Protein AF-A0A8T8WUD6-F1 (afdb_monomer_lite)

Sequence (120 aa):
LDPEVDMFGELREHLAHMKQQRLSEWEKKEKSRAFVAFRHVANYVVSRSKILVSTNNNMASSFCAQNFGQEAKAIILIRDEDPKELEVNGIIPLTKCGFSDKIKGIVLAGDIAQLKPTVI

pLDDT: mean 91.09, std 9.01, range [37.5, 97.88]

Foldseek 3Di:
DPPDDPLVVLLVVVVVVCVVDPPVPDDPVSNVSNVVSCLVVLLVCQLPDPDDDDQLVCCLDCSNQVRHCPVPQADEAEAEQQQQDDVVSVCSCCPRHPCNVRYPYYHYYHDNPDDGHDDD

Secondary structure (DSSP, 8-state):
------HHHHHHHHHHHTTTS-GGGS-HHHHHHHHHHHHHHHHHHHHH-S-----HHHHTSHHHHHHTTTT-S-EEEEESSGGGS-HHHHTHHHHS-TTGGGEEEEEE---TTSPPP---

Radius of gyration: 18.51 Å; chains: 1; bounding box: 54×27×45 Å

InterPro domains:
  IPR027417 P-loop containing nucleoside triphosphate hydrolase [G3DSA:3.40.50.300] (4-120)
  IPR041677 DNA2/NAM7 helicase, helicase domain [PF13086] (18-120)

Organism: NCBI:txid1448312

Structure (mmCIF, N/CA/C/O backbone):
data_AF-A0A8T8WUD6-F1
#
_entry.id   AF-A0A8T8WUD6-F1
#
loop_
_atom_site.group_PDB
_atom_site.id
_atom_site.type_symbol
_atom_site.label_atom_id
_atom_site.label_alt_id
_atom_site.label_comp_id
_atom_site.label_asym_id
_atom_site.label_entity_id
_atom_site.label_seq_id
_atom_site.pdbx_PDB_ins_code
_atom_site.Cartn_x
_atom_site.Cartn_y
_atom_site.Cartn_z
_atom_site.occupancy
_atom_site.B_iso_or_equiv
_atom_site.auth_seq_id
_atom_site.auth_comp_id
_atom_site.auth_asym_id
_atom_site.auth_atom_id
_atom_site.pdbx_PDB_model_num
ATOM 1 N N . LEU A 1 1 ? -30.047 -9.618 13.360 1.00 37.50 1 LEU A N 1
ATOM 2 C CA . LEU A 1 1 ? -29.040 -9.000 12.477 1.00 37.50 1 LEU A CA 1
ATOM 3 C C . LEU A 1 1 ? -28.604 -7.750 13.202 1.00 37.50 1 LEU A C 1
ATOM 5 O O . LEU A 1 1 ? -29.417 -6.839 13.309 1.00 37.50 1 LEU A O 1
ATOM 9 N N . ASP A 1 2 ? -27.427 -7.771 13.823 1.00 42.03 2 ASP A N 1
ATOM 10 C CA . ASP A 1 2 ? -26.884 -6.545 14.405 1.00 42.03 2 ASP A CA 1
ATOM 11 C C . ASP A 1 2 ? -26.735 -5.508 13.285 1.00 42.03 2 ASP A C 1
ATOM 13 O O . ASP A 1 2 ? -26.325 -5.881 12.179 1.00 42.03 2 ASP A O 1
ATOM 17 N N . PRO A 1 3 ? -27.124 -4.244 13.513 1.00 54.44 3 PRO A N 1
ATOM 18 C CA . PRO A 1 3 ? -26.933 -3.199 12.522 1.00 54.44 3 PRO A CA 1
ATOM 19 C C . PRO A 1 3 ? -25.442 -3.091 12.190 1.00 54.44 3 PRO A C 1
ATOM 21 O O . PRO A 1 3 ? -24.593 -3.090 13.081 1.00 54.44 3 PRO A O 1
ATOM 24 N N . GLU A 1 4 ? -25.133 -3.037 10.896 1.00 76.50 4 GLU A N 1
ATOM 25 C CA . GLU A 1 4 ? -23.781 -2.798 10.400 1.00 76.50 4 GLU A CA 1
ATOM 26 C C . GLU A 1 4 ? -23.268 -1.485 11.012 1.00 76.50 4 GLU A C 1
ATOM 28 O O . GLU A 1 4 ? -23.863 -0.423 10.827 1.00 76.50 4 GLU A O 1
ATOM 33 N N . VAL A 1 5 ? -22.222 -1.573 11.834 1.00 83.31 5 VAL A N 1
ATOM 34 C CA . VAL A 1 5 ? -21.691 -0.423 12.577 1.00 83.31 5 VAL A CA 1
ATOM 35 C C . VAL A 1 5 ? -21.000 0.530 11.597 1.00 83.31 5 VAL A C 1
ATOM 37 O O . VAL A 1 5 ? -20.066 0.129 10.899 1.00 83.31 5 VAL A O 1
ATOM 40 N N . ASP A 1 6 ? -21.421 1.799 11.565 1.00 92.19 6 ASP A N 1
ATOM 41 C CA . ASP A 1 6 ? -20.786 2.842 10.750 1.00 92.19 6 ASP A CA 1
ATOM 42 C C . ASP A 1 6 ? -19.403 3.210 11.312 1.00 92.19 6 ASP A C 1
ATOM 44 O O . ASP A 1 6 ? -19.248 4.109 12.140 1.00 92.19 6 ASP A O 1
ATOM 48 N N . MET A 1 7 ? -18.367 2.531 10.817 1.00 94.12 7 MET A N 1
ATOM 49 C CA . MET A 1 7 ? -16.982 2.767 11.237 1.00 94.12 7 MET A CA 1
ATOM 50 C C . MET A 1 7 ? -16.463 4.162 10.874 1.00 94.12 7 MET A C 1
ATOM 52 O O . MET A 1 7 ? -15.538 4.655 11.523 1.00 94.12 7 MET A O 1
ATOM 56 N N . PHE A 1 8 ? -17.030 4.817 9.854 1.00 94.94 8 PHE A N 1
ATOM 57 C CA . PHE A 1 8 ? -16.689 6.208 9.555 1.00 94.94 8 PHE A CA 1
ATOM 58 C C . PHE A 1 8 ? -17.281 7.146 10.605 1.00 94.94 8 PHE A C 1
ATOM 60 O O . PHE A 1 8 ? -16.601 8.084 11.020 1.00 94.94 8 PHE A O 1
ATOM 67 N N . GLY A 1 9 ? -18.520 6.895 11.034 1.00 95.25 9 GLY A N 1
ATOM 68 C CA . GLY A 1 9 ? -19.160 7.569 12.164 1.00 95.25 9 GLY A CA 1
ATOM 69 C C . GLY A 1 9 ? -18.331 7.442 13.441 1.00 95.25 9 GLY A C 1
ATOM 70 O O . GLY A 1 9 ? -17.863 8.454 13.962 1.00 95.25 9 GLY A O 1
ATOM 71 N N . GLU A 1 10 ? -18.033 6.209 13.850 1.00 94.88 10 GLU A N 1
ATOM 72 C CA . GLU A 1 10 ? -17.214 5.896 15.034 1.00 94.88 10 GLU A CA 1
ATOM 73 C C . GLU A 1 10 ? -15.846 6.601 14.996 1.00 94.88 10 GLU A C 1
ATOM 75 O O . GLU A 1 10 ? -15.412 7.220 15.970 1.00 94.88 10 GLU A O 1
ATOM 80 N N . LEU A 1 11 ? -15.156 6.581 13.847 1.00 95.31 11 LEU A N 1
ATOM 81 C CA . LEU A 1 11 ? -13.869 7.266 13.716 1.00 95.31 11 LEU A CA 1
ATOM 82 C C . LEU A 1 11 ? -14.006 8.787 13.884 1.00 95.31 11 LEU A C 1
ATOM 84 O O . LEU A 1 11 ? -13.150 9.404 14.519 1.00 95.31 11 LEU A O 1
ATOM 88 N N . ARG A 1 12 ? -15.060 9.410 13.336 1.00 96.06 12 ARG A N 1
ATOM 89 C CA . ARG A 1 12 ? -15.296 10.857 13.493 1.00 96.06 12 ARG A CA 1
ATOM 90 C C . ARG A 1 12 ? -15.574 11.228 14.947 1.00 96.06 12 ARG A C 1
ATOM 92 O O . ARG A 1 12 ? -15.052 12.244 15.405 1.00 96.06 12 ARG A O 1
ATOM 99 N N . GLU A 1 13 ? -16.347 10.417 15.663 1.00 95.00 13 GLU A N 1
ATOM 100 C CA . GLU A 1 13 ? -16.628 10.626 17.088 1.00 95.00 13 GLU A CA 1
ATOM 101 C C . GLU A 1 13 ? -15.343 10.567 17.918 1.00 95.00 13 GLU A C 1
ATOM 103 O O . GLU A 1 13 ? -15.039 11.499 18.666 1.00 95.00 13 GLU A O 1
ATOM 108 N N . HIS A 1 14 ? -14.514 9.545 17.703 1.00 94.50 14 HIS A N 1
ATOM 109 C CA . HIS A 1 14 ? -13.224 9.437 18.381 1.00 94.50 14 HIS A CA 1
ATOM 110 C C . HIS A 1 14 ? -12.266 10.585 18.018 1.00 94.50 14 HIS A C 1
ATOM 112 O O . HIS A 1 14 ? -11.599 11.133 18.895 1.00 94.50 14 HIS A O 1
ATOM 118 N N . LEU A 1 15 ? -12.221 11.025 16.756 1.00 93.19 15 LEU A N 1
ATOM 119 C CA . LEU A 1 15 ? -11.434 12.201 16.362 1.00 93.19 15 LEU A CA 1
ATOM 120 C C . LEU A 1 15 ? -11.918 13.486 17.050 1.00 93.19 15 LEU A C 1
ATOM 122 O O . LEU A 1 15 ? -11.101 14.347 17.378 1.00 93.19 15 LEU A O 1
ATOM 126 N N . ALA A 1 16 ? -13.225 13.633 17.282 1.00 94.56 16 ALA A N 1
ATOM 127 C CA . ALA A 1 16 ? -13.766 14.747 18.055 1.00 94.56 16 ALA A CA 1
ATOM 128 C C . ALA A 1 16 ? -13.361 14.649 19.534 1.00 94.56 16 ALA A C 1
ATOM 130 O O . ALA A 1 16 ? -12.935 15.652 20.110 1.00 94.56 16 ALA A O 1
ATOM 131 N N . HIS A 1 17 ? -13.402 13.450 20.121 1.00 92.94 17 HIS A N 1
ATOM 132 C CA . HIS A 1 17 ? -12.968 13.220 21.499 1.00 92.94 17 HIS A CA 1
ATOM 133 C C . HIS A 1 17 ? -11.469 13.518 21.699 1.00 92.94 17 HIS A C 1
ATOM 135 O O . HIS A 1 17 ? -11.086 14.131 22.697 1.00 92.94 17 HIS A O 1
ATOM 141 N N . MET A 1 18 ? -10.619 13.224 20.704 1.00 93.31 18 MET A N 1
ATOM 142 C CA . MET A 1 18 ? -9.175 13.527 20.759 1.00 93.31 18 MET A CA 1
ATOM 143 C C . MET A 1 18 ? -8.875 15.028 20.865 1.00 93.31 18 MET A C 1
ATOM 145 O O . MET A 1 18 ? -7.791 15.406 21.306 1.00 93.31 18 MET A O 1
ATOM 149 N N . LYS A 1 19 ? -9.817 15.898 20.473 1.00 92.56 19 LYS A N 1
ATOM 150 C CA . LYS A 1 19 ? -9.679 17.356 20.635 1.00 92.56 19 LYS A CA 1
ATOM 151 C C . LYS A 1 19 ? -9.885 17.811 22.079 1.00 92.56 19 LYS A C 1
ATOM 153 O O . LYS A 1 19 ? -9.480 18.917 22.418 1.00 92.56 19 LYS A O 1
ATOM 158 N N . GLN A 1 20 ? -10.539 16.993 22.898 1.00 92.56 20 GLN A N 1
ATOM 159 C CA . GLN A 1 20 ? -10.898 17.316 24.278 1.00 92.56 20 GLN A CA 1
ATOM 160 C C . GLN A 1 20 ? -9.966 16.629 25.276 1.00 92.56 20 GLN A C 1
ATOM 162 O O . GLN A 1 20 ? -9.626 17.216 26.299 1.00 92.56 20 GLN A O 1
ATOM 167 N N . GLN A 1 21 ? -9.536 15.405 24.967 1.00 93.69 21 GLN A N 1
ATOM 168 C CA . GLN A 1 21 ? -8.760 14.571 25.874 1.00 93.69 21 GLN A CA 1
ATOM 169 C C . GLN A 1 21 ? -7.620 13.869 25.136 1.00 93.69 21 GLN A C 1
ATOM 171 O O . GLN A 1 21 ? -7.799 13.363 24.024 1.00 93.69 21 GLN A O 1
ATOM 176 N N . ARG A 1 22 ? -6.438 13.796 25.762 1.00 91.94 22 ARG A N 1
ATOM 177 C CA . ARG A 1 22 ? -5.282 13.131 25.149 1.00 91.94 22 ARG A CA 1
ATOM 178 C C . ARG A 1 22 ? -5.524 11.633 25.079 1.00 91.94 22 ARG A C 1
ATOM 180 O O . ARG A 1 22 ? -5.967 11.030 26.050 1.00 91.94 22 ARG A O 1
ATOM 187 N N . LEU A 1 23 ? -5.096 11.006 23.982 1.00 89.69 23 LEU A N 1
ATOM 188 C CA . LEU A 1 23 ? -5.231 9.559 23.803 1.00 89.69 23 LEU A CA 1
ATOM 189 C C . LEU A 1 23 ? -4.635 8.764 24.975 1.00 89.69 23 LEU A C 1
ATOM 191 O O . LEU A 1 23 ? -5.175 7.731 25.335 1.00 89.69 23 LEU A O 1
ATOM 195 N N . SER A 1 24 ? -3.553 9.225 25.612 1.00 92.12 24 SER A N 1
ATOM 196 C CA . SER A 1 24 ? -2.961 8.557 26.783 1.00 92.12 24 SER A CA 1
ATOM 197 C C . SER A 1 24 ? -3.947 8.377 27.939 1.00 92.12 24 SER A C 1
ATOM 199 O O . SER A 1 24 ? -3.883 7.358 28.624 1.00 92.12 24 SER A O 1
ATOM 201 N N . GLU A 1 25 ? -4.888 9.302 28.100 1.00 93.81 25 GLU A N 1
ATOM 202 C CA . GLU A 1 25 ? -5.838 9.379 29.214 1.00 93.81 25 GLU A CA 1
ATOM 203 C C . GLU A 1 25 ? -7.117 8.565 28.965 1.00 93.81 25 GLU A C 1
ATOM 205 O O . GLU A 1 25 ? -7.910 8.382 29.881 1.00 93.81 25 GLU A O 1
ATOM 210 N N . TRP A 1 26 ? -7.312 8.044 27.750 1.00 93.75 26 TRP A N 1
ATOM 211 C CA . TRP A 1 26 ? -8.516 7.292 27.400 1.00 93.75 26 TRP A CA 1
ATOM 212 C C . TRP A 1 26 ? -8.551 5.908 28.043 1.00 93.75 26 TRP A C 1
ATOM 214 O O . TRP A 1 26 ? -7.515 5.243 28.213 1.00 93.75 26 TRP A O 1
ATOM 224 N N . GLU A 1 27 ? -9.763 5.410 28.275 1.00 94.75 27 GLU A N 1
ATOM 225 C CA . GLU A 1 27 ? -9.970 4.037 28.710 1.00 94.75 27 GLU A CA 1
ATOM 226 C C . GLU A 1 27 ? -9.511 3.027 27.648 1.00 94.75 27 GLU A C 1
ATOM 228 O O . GLU A 1 27 ? -9.621 3.231 26.435 1.00 94.75 27 GLU A O 1
ATOM 233 N N . LYS A 1 28 ? -9.032 1.861 28.099 1.00 94.12 28 LYS A N 1
ATOM 234 C CA . LYS A 1 28 ? -8.533 0.800 27.207 1.00 94.12 28 LYS A CA 1
ATOM 235 C C . LYS A 1 28 ? -9.581 0.350 26.181 1.00 94.12 28 LYS A C 1
ATOM 237 O O . LYS A 1 28 ? -9.240 0.102 25.025 1.00 94.12 28 LYS A O 1
ATOM 242 N N . LYS A 1 29 ? -10.849 0.246 26.591 1.00 93.38 29 LYS A N 1
ATOM 243 C CA . LYS A 1 29 ? -11.953 -0.170 25.712 1.00 93.38 29 LYS A CA 1
ATOM 244 C C . LYS A 1 29 ? -12.218 0.857 24.613 1.00 93.38 29 LYS A C 1
ATOM 246 O O . LYS A 1 29 ? -12.530 0.483 23.487 1.00 93.38 29 LYS A O 1
ATOM 251 N N . GLU A 1 30 ? -12.097 2.135 24.935 1.00 91.50 30 GLU A N 1
ATOM 252 C CA . GLU A 1 30 ? -12.287 3.223 23.984 1.00 91.50 30 GLU A CA 1
ATOM 253 C C . GLU A 1 30 ? -11.136 3.297 22.982 1.00 91.50 30 GLU A C 1
ATOM 255 O O . GLU A 1 30 ? -11.376 3.269 21.779 1.00 91.50 30 GLU A O 1
ATOM 260 N N . LYS A 1 31 ? -9.886 3.227 23.463 1.00 93.50 31 LYS A N 1
ATOM 261 C CA . LYS A 1 31 ? -8.693 3.087 22.608 1.00 93.50 31 LYS A CA 1
ATOM 262 C C . LYS A 1 31 ? -8.836 1.935 21.619 1.00 93.50 31 LYS A C 1
ATOM 264 O O . LYS A 1 31 ? -8.526 2.081 20.441 1.00 93.50 31 LYS A O 1
ATOM 269 N N . SER A 1 32 ? -9.310 0.784 22.101 1.00 94.06 32 SER A N 1
ATOM 270 C CA . SER A 1 32 ? -9.502 -0.396 21.260 1.00 94.06 32 SER A CA 1
ATOM 271 C C . SER A 1 32 ? -10.561 -0.170 20.182 1.00 94.06 32 SER A C 1
ATOM 273 O O . SER A 1 32 ? -10.346 -0.582 19.046 1.00 94.06 32 SER A O 1
ATOM 275 N N . ARG A 1 33 ? -11.687 0.476 20.513 1.00 93.62 33 ARG A N 1
ATOM 276 C CA . ARG A 1 33 ? -12.744 0.796 19.540 1.00 93.62 33 ARG A CA 1
ATOM 277 C C . ARG A 1 33 ? -12.259 1.792 18.491 1.00 93.62 33 ARG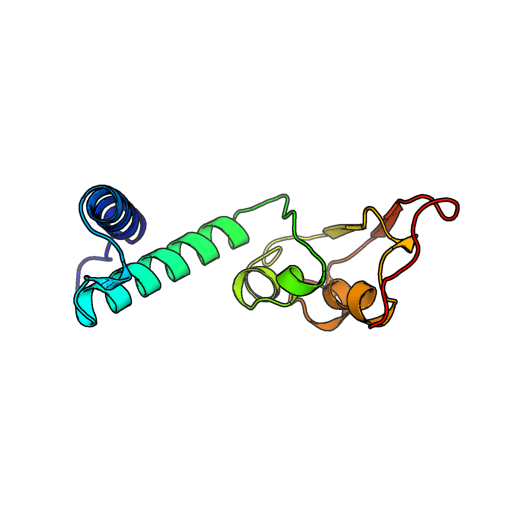 A C 1
ATOM 279 O O . ARG A 1 33 ? -12.367 1.506 17.302 1.00 93.62 33 ARG A O 1
ATOM 286 N N . ALA A 1 34 ? -11.594 2.861 18.921 1.00 93.75 34 ALA A N 1
ATOM 287 C CA . ALA A 1 34 ? -10.996 3.843 18.024 1.00 93.75 34 ALA A CA 1
ATOM 288 C C . ALA A 1 34 ? -9.973 3.216 17.071 1.00 93.75 34 ALA A C 1
ATOM 290 O O . ALA A 1 34 ? -9.966 3.515 15.879 1.00 93.75 34 ALA A O 1
ATOM 291 N N . PHE A 1 35 ? -9.140 2.299 17.571 1.00 93.94 35 PHE A N 1
ATOM 292 C CA . PHE A 1 35 ? -8.176 1.585 16.740 1.00 93.94 35 PHE A CA 1
ATOM 293 C C . PHE A 1 35 ? -8.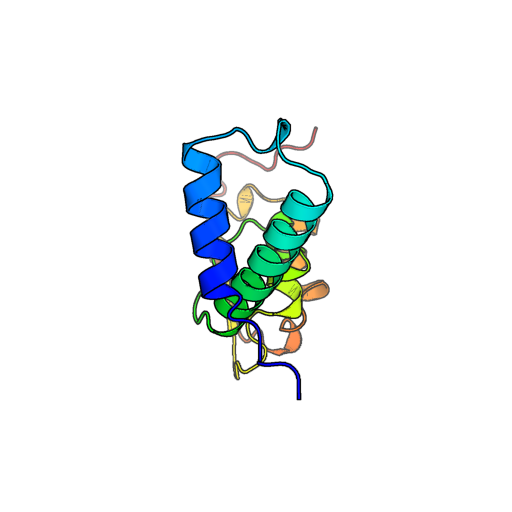850 0.670 15.706 1.00 93.94 35 PHE A C 1
ATOM 295 O O . PHE A 1 35 ? -8.405 0.613 14.560 1.00 93.94 35 PHE A O 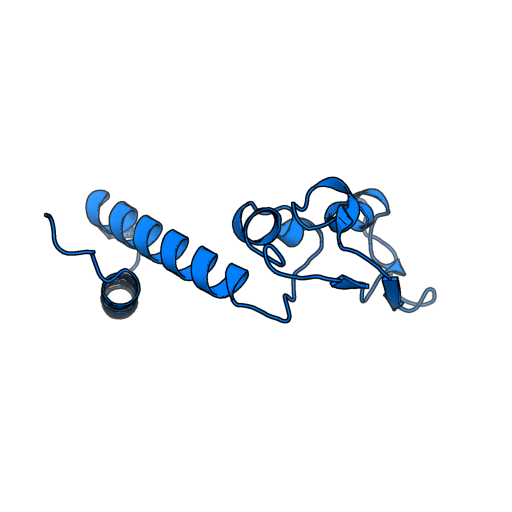1
ATOM 302 N N . VAL A 1 36 ? -9.932 -0.021 16.080 1.00 94.44 36 VAL A N 1
ATOM 303 C CA . VAL A 1 36 ? -10.716 -0.851 15.151 1.00 94.44 36 VAL A CA 1
ATOM 304 C C . VAL A 1 36 ? -11.366 0.010 14.068 1.00 94.44 36 VAL A C 1
ATOM 306 O O . VAL A 1 36 ? -11.194 -0.293 12.886 1.00 94.44 36 VAL A O 1
ATOM 309 N N . ALA A 1 37 ? -12.031 1.105 14.449 1.00 94.94 37 ALA A N 1
ATOM 310 C CA . ALA A 1 37 ? -12.646 2.040 13.510 1.00 94.94 37 ALA A CA 1
ATOM 311 C C . ALA A 1 37 ? -11.601 2.629 12.548 1.00 94.94 37 ALA A C 1
ATOM 313 O O . ALA A 1 37 ? -11.763 2.559 11.329 1.00 94.94 37 ALA A O 1
ATOM 314 N N . PHE A 1 38 ? -10.470 3.107 13.083 1.00 94.62 38 PHE A N 1
ATOM 315 C CA . PHE A 1 38 ? -9.351 3.603 12.283 1.00 94.62 38 PHE A CA 1
ATOM 316 C C . PHE A 1 38 ? -8.851 2.553 11.294 1.00 94.62 38 PHE A C 1
ATOM 318 O O . PHE A 1 38 ? -8.732 2.842 10.107 1.00 94.62 38 PHE A O 1
ATOM 325 N N . ARG A 1 39 ? -8.585 1.323 11.753 1.00 94.06 39 ARG A N 1
ATOM 326 C CA . ARG A 1 39 ? -8.078 0.258 10.885 1.00 94.06 39 ARG A CA 1
ATOM 327 C C . ARG A 1 39 ? -9.061 -0.066 9.766 1.00 94.06 39 ARG A C 1
ATOM 329 O O . ARG A 1 39 ? -8.637 -0.257 8.628 1.00 94.06 39 ARG A O 1
ATOM 336 N N . HIS A 1 40 ? -10.353 -0.123 10.077 1.00 93.88 40 HIS A N 1
ATOM 337 C CA . HIS A 1 40 ? -11.366 -0.448 9.085 1.00 93.88 40 HIS A CA 1
ATOM 338 C C . HIS A 1 40 ? -11.488 0.646 8.019 1.00 93.88 40 HIS A C 1
ATOM 340 O O . HIS A 1 40 ? -11.472 0.340 6.823 1.00 93.88 40 HIS A O 1
ATOM 346 N N . VAL A 1 41 ? -11.543 1.910 8.445 1.00 94.62 41 VAL A N 1
ATOM 347 C CA . VAL A 1 41 ? -11.616 3.067 7.547 1.00 94.62 41 VAL A CA 1
ATOM 348 C C . VAL A 1 41 ? -10.334 3.209 6.725 1.00 94.62 41 VAL A C 1
ATOM 350 O O . VAL A 1 41 ? -10.410 3.381 5.511 1.00 94.62 41 VAL A O 1
ATOM 353 N N . ALA A 1 42 ? -9.157 3.081 7.342 1.00 93.94 42 ALA A N 1
ATOM 354 C CA . ALA A 1 42 ? -7.874 3.173 6.649 1.00 93.94 42 ALA A CA 1
ATOM 355 C C . ALA A 1 42 ? -7.741 2.095 5.563 1.00 93.94 42 ALA A C 1
ATOM 357 O O . ALA A 1 42 ? -7.390 2.412 4.429 1.00 93.94 42 ALA A O 1
ATOM 358 N N . ASN A 1 43 ? -8.091 0.841 5.874 1.00 93.44 43 ASN A N 1
ATOM 359 C CA . ASN A 1 43 ? -8.086 -0.244 4.891 1.00 93.44 43 ASN A CA 1
ATOM 360 C C . ASN A 1 43 ? -9.028 0.047 3.716 1.00 93.44 43 ASN A C 1
ATOM 362 O O . ASN A 1 43 ? -8.642 -0.149 2.565 1.00 93.44 43 ASN A O 1
ATOM 366 N N . TYR A 1 44 ? -10.235 0.550 3.997 1.00 93.69 44 TYR A N 1
ATOM 367 C CA . TYR A 1 44 ? -11.192 0.931 2.959 1.00 93.69 44 TYR A CA 1
ATOM 368 C C . TYR A 1 44 ? -10.658 2.066 2.071 1.00 93.69 44 TYR A C 1
ATOM 370 O O . TYR A 1 44 ? -10.737 1.997 0.847 1.00 93.69 44 TYR A O 1
ATOM 378 N N . VAL A 1 45 ? -10.082 3.115 2.663 1.00 94.19 45 VAL A N 1
ATOM 379 C CA . VAL A 1 45 ? -9.510 4.236 1.903 1.00 94.19 45 VAL A CA 1
ATOM 380 C C . VAL A 1 45 ? -8.362 3.760 1.015 1.00 94.19 45 VAL A C 1
ATOM 382 O O . VAL A 1 45 ? -8.310 4.124 -0.161 1.00 94.19 45 VAL A O 1
ATOM 385 N N . VAL A 1 46 ? -7.471 2.912 1.535 1.00 95.19 46 VAL A N 1
ATOM 386 C CA . VAL A 1 46 ? -6.353 2.365 0.756 1.00 95.19 46 VAL A CA 1
ATOM 387 C C . VAL A 1 46 ? -6.855 1.474 -0.385 1.00 95.19 46 VAL A C 1
ATOM 389 O O . VAL A 1 46 ? -6.348 1.593 -1.499 1.00 95.19 46 VAL A O 1
ATOM 392 N N . SER A 1 47 ? -7.875 0.639 -0.163 1.00 93.94 47 SER A N 1
ATOM 393 C CA . SER A 1 47 ? -8.403 -0.242 -1.217 1.00 93.94 47 SER A CA 1
ATOM 394 C C . SER A 1 47 ? -9.129 0.499 -2.336 1.00 93.94 47 SER A C 1
ATOM 396 O O . SER A 1 47 ? -9.123 0.047 -3.481 1.00 93.94 47 SER A O 1
ATOM 398 N N . ARG A 1 48 ? -9.714 1.663 -2.036 1.00 94.81 48 ARG A N 1
ATOM 399 C CA . ARG A 1 48 ? -10.367 2.532 -3.027 1.00 94.81 48 ARG A CA 1
ATOM 400 C C . ARG A 1 48 ? -9.424 3.546 -3.678 1.00 94.81 48 ARG A C 1
ATOM 402 O O . ARG A 1 48 ? -9.809 4.203 -4.646 1.00 94.81 48 ARG A O 1
ATOM 409 N N . SER A 1 49 ? -8.203 3.684 -3.171 1.00 95.00 49 SER A N 1
ATOM 410 C CA . SER A 1 49 ? -7.215 4.619 -3.707 1.00 95.00 49 SER A CA 1
ATOM 411 C C . SER A 1 49 ? -6.722 4.192 -5.091 1.00 95.00 49 SER A C 1
ATOM 413 O O . SER A 1 49 ? -6.391 3.033 -5.324 1.00 95.00 49 SER A O 1
ATOM 415 N N . LYS A 1 50 ? -6.619 5.156 -6.014 1.00 95.75 50 LYS A N 1
ATOM 416 C CA . LYS A 1 50 ? -5.975 4.966 -7.331 1.00 95.75 50 LYS A CA 1
ATOM 417 C C . LYS A 1 50 ? -4.475 5.251 -7.299 1.00 95.75 50 LYS A C 1
ATOM 419 O O . LYS A 1 50 ? -3.733 4.746 -8.132 1.00 95.75 50 LYS A O 1
ATOM 424 N N . ILE A 1 51 ? -4.053 6.086 -6.352 1.00 96.12 51 ILE A N 1
ATOM 425 C CA . ILE A 1 51 ? -2.671 6.500 -6.134 1.00 96.12 51 ILE A CA 1
ATOM 426 C C . ILE A 1 51 ? -2.393 6.320 -4.647 1.00 96.12 51 ILE A C 1
ATOM 428 O O . ILE A 1 51 ? -3.177 6.778 -3.817 1.00 96.12 51 ILE A O 1
ATOM 432 N N . LEU A 1 52 ? -1.284 5.663 -4.328 1.00 95.50 52 LEU A N 1
ATOM 433 C CA . LEU A 1 52 ? -0.775 5.524 -2.973 1.00 95.50 52 LEU A CA 1
ATOM 434 C C . LEU A 1 52 ? 0.644 6.085 -2.939 1.00 95.50 52 LEU A C 1
ATOM 436 O O . LEU A 1 52 ? 1.502 5.638 -3.697 1.00 95.50 52 LEU A O 1
ATOM 440 N N . VAL A 1 53 ? 0.879 7.053 -2.058 1.00 95.44 53 VAL A N 1
ATOM 441 C CA . VAL A 1 53 ? 2.196 7.659 -1.839 1.00 95.44 53 VAL A CA 1
ATOM 442 C C . VAL A 1 53 ? 2.676 7.243 -0.458 1.00 95.44 53 VAL A C 1
ATOM 444 O O . VAL A 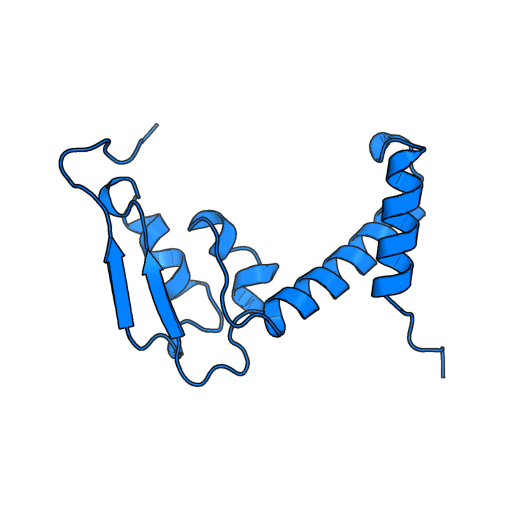1 53 ? 1.967 7.429 0.530 1.00 95.44 53 VAL A O 1
ATOM 447 N N . SER A 1 54 ? 3.857 6.637 -0.391 1.00 93.56 54 SER A N 1
ATOM 448 C CA . SER A 1 54 ? 4.421 6.108 0.848 1.00 93.56 54 SER A CA 1
ATOM 449 C C . SER A 1 54 ? 5.936 5.986 0.732 1.00 93.56 54 SER A C 1
ATOM 451 O O . SER A 1 54 ? 6.465 5.866 -0.371 1.00 93.56 54 SER A O 1
ATOM 453 N N . THR A 1 55 ? 6.632 5.970 1.868 1.00 91.44 55 THR A N 1
ATOM 454 C CA . THR A 1 55 ? 8.038 5.547 1.906 1.00 91.44 55 THR A CA 1
ATOM 455 C C . THR A 1 55 ? 8.134 4.038 1.672 1.00 91.44 55 THR A C 1
ATOM 457 O O . THR A 1 55 ? 7.187 3.296 1.958 1.00 91.44 55 THR A O 1
ATOM 460 N N . ASN A 1 56 ? 9.288 3.556 1.204 1.00 87.38 56 ASN A N 1
ATOM 461 C CA . ASN A 1 56 ? 9.481 2.130 0.913 1.00 87.38 56 ASN A CA 1
ATOM 462 C C . ASN A 1 56 ? 9.172 1.243 2.128 1.00 87.38 56 ASN A C 1
ATOM 464 O O . ASN A 1 56 ? 8.437 0.263 2.017 1.00 87.38 56 ASN A O 1
ATOM 468 N N . ASN A 1 57 ? 9.628 1.647 3.316 1.00 85.38 57 ASN A N 1
ATOM 469 C CA . ASN A 1 57 ? 9.381 0.905 4.555 1.00 85.38 57 ASN A CA 1
ATOM 470 C C . ASN A 1 57 ? 7.897 0.877 4.944 1.00 85.38 57 ASN A C 1
ATOM 472 O O . ASN A 1 57 ? 7.383 -0.168 5.344 1.00 85.38 57 ASN A O 1
ATOM 476 N N . ASN A 1 58 ? 7.177 1.990 4.779 1.00 90.06 58 ASN A N 1
ATOM 477 C CA . ASN A 1 58 ? 5.745 2.037 5.074 1.00 90.06 58 ASN A CA 1
ATOM 478 C C . ASN A 1 58 ? 4.916 1.245 4.054 1.00 90.06 58 ASN A C 1
ATOM 480 O O . ASN A 1 58 ? 3.835 0.763 4.396 1.00 90.06 58 ASN A O 1
ATOM 484 N N . MET A 1 59 ? 5.415 1.051 2.829 1.00 90.12 59 MET A N 1
ATOM 485 C CA . MET A 1 59 ? 4.770 0.190 1.833 1.00 90.12 59 MET A CA 1
ATOM 486 C C . MET A 1 59 ? 4.678 -1.272 2.301 1.00 90.12 59 MET A C 1
ATOM 488 O O . MET A 1 59 ? 3.720 -1.961 1.964 1.00 90.12 59 MET A O 1
ATOM 492 N N . ALA A 1 60 ? 5.613 -1.729 3.146 1.00 87.50 60 ALA A N 1
ATOM 493 C CA . ALA A 1 60 ? 5.559 -3.056 3.765 1.00 87.50 60 ALA A CA 1
ATOM 494 C C . ALA A 1 60 ? 4.480 -3.192 4.854 1.00 87.50 60 ALA A C 1
ATOM 496 O O . ALA A 1 60 ? 4.240 -4.299 5.340 1.00 87.50 60 ALA A O 1
ATOM 497 N N . SER A 1 61 ? 3.849 -2.093 5.283 1.00 91.38 61 SER A N 1
ATOM 498 C CA . SER A 1 61 ? 2.774 -2.160 6.274 1.00 91.38 61 SER A CA 1
ATOM 499 C C . SER A 1 61 ? 1.595 -2.971 5.737 1.00 91.38 61 SER A C 1
ATOM 501 O O . SER A 1 61 ? 1.256 -2.893 4.556 1.00 91.38 61 SER A O 1
ATOM 503 N N . SER A 1 62 ? 0.921 -3.719 6.613 1.00 86.38 62 SER A N 1
ATOM 504 C CA . SER A 1 62 ? -0.254 -4.517 6.233 1.00 86.38 62 SER A CA 1
ATOM 505 C C . SER A 1 62 ? -1.359 -3.667 5.598 1.00 86.38 62 SER A C 1
ATOM 507 O O . SER A 1 62 ? -2.032 -4.135 4.683 1.00 86.38 62 SER A O 1
ATOM 509 N N . PHE A 1 63 ? -1.492 -2.405 6.017 1.00 86.12 63 PHE A N 1
ATOM 510 C CA . PHE A 1 63 ? -2.404 -1.430 5.419 1.00 86.12 63 PHE A CA 1
ATOM 511 C C . PHE A 1 63 ? -2.163 -1.274 3.916 1.00 86.12 63 PHE A C 1
ATOM 513 O O . PHE A 1 63 ? -3.092 -1.449 3.133 1.00 86.12 63 PHE A O 1
ATOM 520 N N . CYS A 1 64 ? -0.925 -1.001 3.506 1.00 90.38 64 CYS A N 1
ATOM 521 C CA . CYS A 1 64 ? -0.579 -0.769 2.105 1.00 90.38 64 CYS A CA 1
ATOM 522 C C . CYS A 1 64 ? -0.490 -2.084 1.329 1.00 90.38 64 CYS A C 1
ATOM 524 O O . CYS A 1 64 ? -1.163 -2.259 0.312 1.00 90.38 64 CYS A O 1
ATOM 526 N N . ALA A 1 65 ? 0.299 -3.022 1.853 1.00 91.75 65 ALA A N 1
ATOM 527 C CA . ALA A 1 65 ? 0.658 -4.258 1.178 1.00 91.75 65 ALA A CA 1
ATOM 528 C C . ALA A 1 65 ? -0.553 -5.142 0.867 1.00 91.75 65 ALA A C 1
ATOM 530 O O . ALA A 1 65 ? -0.566 -5.794 -0.173 1.00 91.75 65 ALA A O 1
ATOM 531 N N . GLN A 1 66 ? -1.563 -5.182 1.742 1.00 93.12 66 GLN A N 1
ATOM 532 C CA . GLN A 1 66 ? -2.714 -6.068 1.552 1.00 93.12 66 GLN A CA 1
ATOM 533 C C . GLN A 1 66 ? -3.893 -5.388 0.864 1.00 93.12 66 GLN A C 1
ATOM 535 O O . GLN A 1 66 ? -4.651 -6.085 0.200 1.00 93.12 66 GLN A O 1
ATOM 540 N N . ASN A 1 67 ? -4.076 -4.071 1.014 1.00 93.69 67 ASN A N 1
ATOM 541 C CA . ASN A 1 67 ? -5.317 -3.414 0.586 1.00 93.69 67 ASN A CA 1
ATOM 542 C C . ASN A 1 67 ? -5.183 -2.647 -0.735 1.00 93.69 67 ASN A C 1
ATOM 544 O O . ASN A 1 67 ? -6.166 -2.555 -1.464 1.00 93.69 67 ASN A O 1
ATOM 548 N N . PHE A 1 68 ? -4.010 -2.106 -1.080 1.00 95.62 68 PHE A N 1
ATOM 549 C CA . PHE A 1 68 ? -3.871 -1.310 -2.303 1.00 95.62 68 PHE A CA 1
ATOM 550 C C . PHE A 1 68 ? -3.883 -2.186 -3.559 1.00 95.62 68 PHE A C 1
ATOM 552 O O . PHE A 1 68 ? -3.342 -3.290 -3.572 1.00 95.62 68 PHE A O 1
ATOM 559 N N . GLY A 1 69 ? -4.482 -1.688 -4.643 1.00 94.06 69 GLY A N 1
ATOM 560 C CA . GLY A 1 69 ? -4.383 -2.326 -5.957 1.00 94.06 69 GLY A CA 1
ATOM 561 C C . GLY A 1 69 ? -5.049 -3.705 -6.072 1.00 94.06 69 GLY A C 1
ATOM 562 O O . GLY A 1 69 ? -4.809 -4.418 -7.050 1.00 94.06 69 GLY A O 1
ATOM 563 N N . GLN A 1 70 ? -5.903 -4.099 -5.119 1.00 91.00 70 GLN A N 1
ATOM 564 C CA . GLN A 1 70 ? -6.613 -5.385 -5.156 1.00 91.00 70 GLN A CA 1
ATOM 565 C C . GLN A 1 70 ? -7.435 -5.559 -6.442 1.00 91.00 70 GLN A C 1
ATOM 567 O O . GLN A 1 70 ? -7.367 -6.610 -7.076 1.00 91.00 70 GLN A O 1
ATOM 572 N N . GLU A 1 71 ? -8.117 -4.504 -6.885 1.00 91.50 71 GLU A N 1
ATOM 573 C CA . GLU A 1 71 ? -8.923 -4.492 -8.115 1.00 91.50 71 GLU A CA 1
ATOM 574 C C . GLU A 1 71 ? -8.164 -3.913 -9.330 1.00 91.50 71 GLU A C 1
ATOM 576 O O . GLU A 1 71 ? -8.711 -3.809 -10.430 1.00 91.50 71 GLU A O 1
ATOM 581 N N . ALA A 1 72 ? -6.895 -3.517 -9.166 1.00 95.19 72 ALA A N 1
ATOM 582 C CA . ALA A 1 72 ? -6.116 -2.924 -10.248 1.00 95.19 72 ALA A CA 1
ATOM 583 C C . ALA A 1 72 ? -5.735 -3.974 -11.305 1.00 95.19 72 ALA A C 1
ATOM 585 O O . ALA A 1 72 ? -5.267 -5.065 -10.982 1.00 95.19 72 ALA A O 1
ATOM 586 N N . LYS A 1 73 ? -5.879 -3.612 -12.586 1.00 95.56 73 LYS A N 1
ATOM 587 C CA . LYS A 1 73 ? -5.420 -4.436 -13.722 1.00 95.56 73 LYS A CA 1
ATOM 588 C C . LYS A 1 73 ? -3.922 -4.284 -13.992 1.00 95.56 73 LYS A C 1
ATOM 590 O O . LYS A 1 73 ? -3.281 -5.201 -14.496 1.00 95.56 73 LYS A O 1
ATOM 595 N N . ALA A 1 74 ? -3.385 -3.105 -13.696 1.00 97.00 74 ALA A N 1
ATOM 596 C CA . ALA A 1 74 ? -1.989 -2.756 -13.884 1.00 97.00 74 ALA A CA 1
ATOM 597 C C . ALA A 1 74 ? -1.597 -1.689 -12.863 1.00 97.00 74 ALA A C 1
ATOM 599 O O . ALA A 1 74 ? -2.411 -0.831 -12.515 1.00 97.00 74 ALA A O 1
ATOM 600 N N . ILE A 1 75 ? -0.349 -1.744 -12.411 1.00 97.25 75 ILE A N 1
ATOM 601 C CA . ILE A 1 75 ? 0.255 -0.764 -11.513 1.00 97.25 75 ILE A CA 1
ATOM 602 C C . ILE A 1 75 ? 1.546 -0.257 -12.140 1.00 97.25 75 ILE A C 1
ATOM 604 O O . ILE A 1 75 ? 2.338 -1.033 -12.679 1.00 97.25 75 ILE A O 1
ATOM 608 N N . ILE A 1 76 ? 1.749 1.053 -12.053 1.00 97.88 76 ILE A N 1
ATOM 609 C CA . ILE A 1 76 ? 3.021 1.701 -12.351 1.00 97.88 76 ILE A CA 1
ATOM 610 C C . ILE A 1 76 ? 3.618 2.104 -11.008 1.00 97.88 76 ILE A C 1
ATOM 612 O O . ILE A 1 76 ? 2.989 2.843 -10.251 1.00 97.88 76 ILE A O 1
ATOM 616 N N . LEU A 1 77 ? 4.808 1.591 -10.704 1.00 96.56 77 LEU A N 1
ATOM 617 C CA . LEU A 1 77 ? 5.549 1.961 -9.507 1.00 96.56 77 LEU A CA 1
ATOM 618 C C . LEU A 1 77 ? 6.476 3.127 -9.846 1.00 96.56 77 LEU A C 1
ATOM 620 O O . LEU A 1 77 ? 7.323 2.999 -10.724 1.00 96.56 77 LEU A O 1
ATOM 624 N N . ILE A 1 78 ? 6.333 4.245 -9.143 1.00 96.88 78 ILE A N 1
ATOM 625 C CA . ILE A 1 78 ? 7.238 5.390 -9.261 1.00 96.88 78 ILE A CA 1
ATOM 626 C C . ILE A 1 78 ? 8.007 5.493 -7.949 1.00 96.88 78 ILE A C 1
ATOM 628 O O . ILE A 1 78 ? 7.393 5.606 -6.888 1.00 96.88 78 ILE A O 1
ATOM 632 N N . ARG A 1 79 ? 9.334 5.418 -8.025 1.00 94.62 79 ARG A N 1
ATOM 633 C CA . ARG A 1 79 ? 10.244 5.596 -6.893 1.00 94.62 79 ARG A CA 1
ATOM 634 C C . ARG A 1 79 ? 11.002 6.895 -7.096 1.00 94.62 79 ARG A C 1
ATOM 636 O O . ARG A 1 79 ? 11.754 7.017 -8.056 1.00 94.62 79 ARG A O 1
ATOM 643 N N . ASP A 1 80 ? 10.746 7.851 -6.218 1.00 94.38 80 ASP A N 1
ATOM 644 C CA . ASP A 1 80 ? 11.483 9.109 -6.152 1.00 94.38 80 ASP A CA 1
ATOM 645 C C . ASP A 1 80 ? 12.634 8.992 -5.149 1.00 94.38 80 ASP A C 1
ATOM 647 O O . ASP A 1 80 ? 12.592 8.143 -4.254 1.00 94.38 80 ASP A O 1
ATOM 651 N N . GLU A 1 81 ? 13.649 9.840 -5.305 1.00 92.31 81 GLU A N 1
ATOM 652 C CA . GLU A 1 81 ? 14.872 9.837 -4.495 1.00 92.31 81 GLU A CA 1
ATOM 653 C C . GLU A 1 81 ? 15.593 8.475 -4.467 1.00 92.31 81 GLU A C 1
ATOM 655 O O . GLU A 1 81 ? 16.232 8.099 -3.483 1.00 92.31 81 GLU A O 1
ATOM 660 N N . ASP A 1 82 ? 15.522 7.728 -5.572 1.00 91.56 82 ASP A N 1
ATOM 661 C CA . ASP A 1 82 ? 15.989 6.343 -5.654 1.00 91.56 82 ASP A CA 1
ATOM 662 C C . ASP A 1 82 ? 17.469 6.138 -5.288 1.00 91.56 82 ASP A C 1
ATOM 664 O O . ASP A 1 82 ? 17.774 5.204 -4.542 1.00 91.56 82 ASP A O 1
ATOM 668 N N . PRO A 1 83 ? 18.401 7.017 -5.715 1.00 91.88 83 PRO A N 1
ATOM 669 C CA . PRO A 1 83 ? 19.809 6.906 -5.342 1.00 91.88 83 PRO A CA 1
ATOM 670 C C . PRO A 1 83 ? 20.084 7.073 -3.841 1.00 91.88 83 PRO A C 1
ATOM 672 O O . PRO A 1 83 ? 21.175 6.722 -3.398 1.00 91.88 83 PRO A O 1
ATOM 675 N N . LYS A 1 84 ? 19.133 7.603 -3.056 1.00 89.38 84 LYS A N 1
ATOM 676 C CA . LYS A 1 84 ? 19.231 7.737 -1.589 1.00 89.38 84 LYS A CA 1
ATOM 677 C C . LYS A 1 84 ? 18.731 6.494 -0.848 1.00 89.38 84 LYS A C 1
ATOM 679 O O . LYS A 1 84 ? 18.781 6.468 0.380 1.00 89.38 84 LYS A O 1
ATOM 684 N N . GLU A 1 85 ? 18.263 5.470 -1.555 1.00 89.12 85 GLU A N 1
ATOM 685 C CA . GLU A 1 85 ? 17.669 4.281 -0.955 1.00 89.12 85 GLU A CA 1
ATOM 686 C C . GLU A 1 85 ? 18.597 3.059 -1.013 1.00 89.12 85 GLU A C 1
ATOM 688 O O . GLU A 1 85 ? 19.366 2.865 -1.955 1.00 89.12 85 GLU A O 1
ATOM 693 N N . LEU A 1 86 ? 18.508 2.195 0.001 1.00 89.75 86 LEU A N 1
ATOM 694 C CA . LEU A 1 86 ? 19.156 0.887 -0.044 1.00 89.75 86 LEU A CA 1
ATOM 695 C C . LEU A 1 86 ? 18.396 -0.049 -0.980 1.00 89.75 86 LEU A C 1
ATOM 697 O O . LEU A 1 86 ? 17.173 -0.163 -0.906 1.00 89.75 86 LEU A O 1
ATOM 701 N N . GLU A 1 87 ? 19.122 -0.811 -1.796 1.00 88.69 87 GLU A N 1
ATOM 702 C CA . GLU A 1 87 ? 18.526 -1.755 -2.752 1.00 88.69 87 GLU A CA 1
ATOM 703 C C . GLU A 1 87 ? 17.495 -2.690 -2.090 1.00 88.69 87 GLU A C 1
ATOM 705 O O . GLU A 1 87 ? 16.399 -2.892 -2.617 1.00 88.69 87 GLU A O 1
ATOM 710 N N . VAL A 1 88 ? 17.794 -3.169 -0.876 1.00 89.00 88 VAL A N 1
ATOM 711 C CA . VAL A 1 88 ? 16.904 -4.034 -0.080 1.00 89.00 88 VAL A CA 1
ATOM 712 C C . VAL A 1 88 ? 15.565 -3.382 0.280 1.00 89.00 88 VAL A C 1
ATOM 714 O O . VAL A 1 88 ? 14.549 -4.071 0.367 1.00 89.00 88 VAL A O 1
ATOM 717 N N . ASN A 1 89 ? 15.533 -2.063 0.460 1.00 89.75 89 ASN A N 1
ATOM 718 C CA . ASN A 1 89 ? 14.296 -1.325 0.705 1.00 89.75 89 ASN A CA 1
ATOM 719 C C . ASN A 1 89 ? 13.557 -1.086 -0.614 1.00 89.75 89 ASN A C 1
ATOM 721 O O . ASN A 1 89 ? 12.333 -1.201 -0.682 1.00 89.75 89 ASN A O 1
ATOM 725 N N . GLY A 1 90 ? 14.306 -0.842 -1.689 1.00 89.50 90 GLY A N 1
ATOM 726 C CA . GLY A 1 90 ? 13.770 -0.653 -3.029 1.00 89.50 90 GLY A CA 1
ATOM 727 C C . GLY A 1 90 ? 12.969 -1.840 -3.578 1.00 89.50 90 GLY A C 1
ATOM 728 O O . GLY A 1 90 ? 12.043 -1.651 -4.371 1.00 89.50 90 GLY A O 1
ATOM 729 N N . ILE A 1 91 ? 13.282 -3.065 -3.146 1.00 92.81 91 ILE A N 1
ATOM 730 C CA . ILE A 1 91 ? 12.563 -4.281 -3.564 1.00 92.81 91 ILE A CA 1
ATOM 731 C C . ILE A 1 91 ? 11.289 -4.562 -2.749 1.00 92.81 91 ILE A C 1
ATOM 733 O O . ILE A 1 91 ? 10.550 -5.495 -3.077 1.00 92.81 91 ILE A O 1
ATOM 737 N N . ILE A 1 92 ? 10.988 -3.787 -1.700 1.00 93.44 92 ILE A N 1
ATOM 738 C CA . ILE A 1 92 ? 9.808 -4.010 -0.843 1.00 93.44 92 ILE A CA 1
ATOM 739 C C . ILE A 1 92 ? 8.497 -4.029 -1.652 1.00 93.44 92 ILE A C 1
ATOM 741 O O . ILE A 1 92 ? 7.744 -5.001 -1.514 1.00 93.44 92 ILE A O 1
ATOM 745 N N . PRO A 1 93 ? 8.207 -3.043 -2.529 1.00 91.94 93 PRO A N 1
ATOM 746 C CA . PRO A 1 93 ? 6.968 -3.047 -3.309 1.00 91.94 93 PRO A CA 1
ATOM 747 C C . PRO A 1 93 ? 6.873 -4.223 -4.292 1.00 91.94 93 PRO A C 1
ATOM 749 O O . PRO A 1 93 ? 5.780 -4.581 -4.727 1.00 91.94 93 PRO A O 1
ATOM 752 N N . LEU A 1 94 ? 8.011 -4.833 -4.641 1.00 93.69 94 LEU A N 1
ATOM 753 C CA . LEU A 1 94 ? 8.103 -5.942 -5.593 1.00 93.69 94 LEU A CA 1
ATOM 754 C C . LEU A 1 94 ? 7.931 -7.313 -4.932 1.00 93.69 94 LEU A C 1
ATOM 756 O O . LEU A 1 94 ? 7.595 -8.275 -5.613 1.00 93.69 94 LEU A O 1
ATOM 760 N N . THR A 1 95 ? 8.186 -7.415 -3.627 1.00 92.06 95 THR A N 1
ATOM 761 C CA . THR A 1 95 ? 8.280 -8.709 -2.929 1.00 92.06 95 THR A CA 1
ATOM 762 C C . THR A 1 95 ? 7.262 -8.883 -1.810 1.00 92.06 95 THR A C 1
ATOM 764 O O . THR A 1 95 ? 6.910 -10.014 -1.483 1.00 92.06 95 THR A O 1
ATOM 767 N N . LYS A 1 96 ? 6.788 -7.791 -1.198 1.00 90.56 96 LYS A N 1
ATOM 768 C CA . LYS A 1 96 ? 5.928 -7.848 -0.004 1.00 90.56 96 LYS A CA 1
ATOM 769 C C . LYS A 1 96 ? 4.486 -7.416 -0.242 1.00 90.56 96 LYS A C 1
ATOM 771 O O . LYS A 1 96 ? 3.665 -7.571 0.658 1.00 90.56 96 LYS A O 1
ATOM 776 N N . CYS A 1 97 ? 4.169 -6.861 -1.407 1.00 92.75 97 CYS A N 1
ATOM 777 C CA . CYS A 1 97 ? 2.847 -6.312 -1.677 1.00 92.75 97 CYS A CA 1
ATOM 778 C C . CYS A 1 97 ? 1.965 -7.324 -2.414 1.00 92.75 97 CYS A C 1
ATOM 780 O O . CYS A 1 97 ? 2.384 -7.959 -3.374 1.00 92.75 97 CYS A O 1
ATOM 782 N N . GLY A 1 98 ? 0.696 -7.432 -2.024 1.00 92.25 98 GLY A N 1
ATOM 783 C CA . GLY A 1 98 ? -0.284 -8.296 -2.691 1.00 92.25 98 GLY A CA 1
ATOM 784 C C . GLY A 1 98 ? -0.617 -7.866 -4.123 1.00 92.25 98 GLY A C 1
ATOM 785 O O . GLY A 1 98 ? -1.342 -8.565 -4.820 1.00 92.25 98 GLY A O 1
ATOM 786 N N . PHE A 1 99 ? -0.105 -6.713 -4.556 1.00 93.56 99 PHE A N 1
ATOM 787 C CA . PHE A 1 99 ? -0.250 -6.189 -5.905 1.00 93.56 99 PHE A CA 1
ATOM 788 C C . PHE A 1 99 ? 1.013 -6.334 -6.768 1.00 93.56 99 PHE A C 1
ATOM 790 O O . PHE A 1 99 ? 1.034 -5.836 -7.895 1.00 93.56 99 PHE A O 1
ATOM 797 N N . SER A 1 100 ? 2.084 -6.949 -6.252 1.00 94.56 100 SER A N 1
ATOM 798 C CA . SER A 1 100 ? 3.388 -6.984 -6.928 1.00 94.56 100 SER A CA 1
ATOM 799 C C . SER A 1 100 ? 3.333 -7.629 -8.322 1.00 94.56 100 SER A C 1
ATOM 801 O O . SER A 1 100 ? 4.001 -7.162 -9.239 1.00 94.56 100 SER A O 1
ATOM 803 N N . ASP A 1 101 ? 2.476 -8.631 -8.527 1.00 95.25 101 ASP A N 1
ATOM 804 C CA . ASP A 1 101 ? 2.227 -9.309 -9.812 1.00 95.25 101 ASP A CA 1
ATOM 805 C C . ASP A 1 101 ? 1.544 -8.416 -10.873 1.00 95.25 101 ASP A C 1
ATOM 807 O O . ASP A 1 101 ? 1.623 -8.653 -12.087 1.00 95.25 101 ASP A O 1
ATOM 811 N N . LYS A 1 102 ? 0.887 -7.344 -10.424 1.00 96.75 102 LYS A N 1
ATOM 812 C CA . LYS A 1 102 ? 0.207 -6.361 -11.276 1.00 96.75 102 LYS A CA 1
ATOM 813 C C . LYS A 1 102 ? 1.117 -5.219 -11.707 1.00 96.75 102 LYS A C 1
ATOM 815 O O . LYS A 1 102 ? 0.694 -4.411 -12.535 1.00 96.75 102 LYS A O 1
ATOM 820 N N . ILE A 1 103 ? 2.343 -5.132 -11.194 1.00 96.81 103 ILE A N 1
ATOM 821 C CA . ILE A 1 103 ? 3.298 -4.097 -11.599 1.00 96.81 103 ILE A CA 1
ATOM 822 C C . ILE A 1 103 ? 3.695 -4.334 -13.061 1.00 96.81 103 ILE A C 1
ATOM 824 O O . ILE A 1 103 ? 4.195 -5.399 -13.418 1.00 96.81 103 ILE A O 1
ATOM 828 N N . LYS A 1 104 ? 3.435 -3.348 -13.928 1.00 97.75 104 LYS A N 1
ATOM 829 C CA . LYS A 1 104 ? 3.738 -3.403 -15.373 1.00 97.75 104 LYS A CA 1
ATOM 830 C C . LYS A 1 104 ? 4.878 -2.483 -15.793 1.00 97.75 104 LYS A C 1
ATOM 832 O O . LYS A 1 104 ? 5.365 -2.597 -16.912 1.00 97.75 104 LYS A O 1
ATOM 837 N N . GLY A 1 105 ? 5.307 -1.593 -14.909 1.00 97.38 105 GLY A N 1
ATOM 838 C CA . GLY A 1 105 ? 6.419 -0.691 -15.156 1.00 97.38 105 GLY A CA 1
ATOM 839 C C . GLY A 1 105 ? 6.916 -0.071 -13.862 1.00 97.38 105 GLY A C 1
ATOM 840 O O . GLY A 1 105 ? 6.145 0.110 -12.915 1.00 97.38 105 GLY A O 1
ATOM 841 N N . ILE A 1 106 ? 8.210 0.236 -13.842 1.00 96.94 106 ILE A N 1
ATOM 842 C CA . ILE A 1 106 ? 8.879 0.911 -12.736 1.00 96.94 106 ILE A CA 1
ATOM 843 C C . ILE A 1 106 ? 9.570 2.149 -13.303 1.00 96.94 106 ILE A C 1
ATOM 845 O O . ILE A 1 106 ? 10.296 2.054 -14.291 1.00 96.94 106 ILE A O 1
ATOM 849 N N . VAL A 1 107 ? 9.336 3.296 -12.678 1.00 97.38 107 VAL A N 1
ATOM 850 C CA . VAL A 1 107 ? 10.041 4.549 -12.945 1.00 97.38 107 VAL A CA 1
ATOM 851 C C . VAL A 1 107 ? 10.910 4.843 -11.732 1.00 97.38 107 VAL A C 1
ATOM 853 O O . VAL A 1 107 ? 10.388 4.981 -10.628 1.00 97.38 107 VAL A O 1
ATOM 856 N N . LEU A 1 108 ? 12.223 4.915 -11.940 1.00 95.31 108 LEU A N 1
ATOM 857 C CA . LEU A 1 108 ? 13.193 5.294 -10.915 1.00 95.31 108 LEU A CA 1
ATOM 858 C C . LEU A 1 108 ? 13.626 6.733 -11.189 1.00 95.31 108 LEU A C 1
ATOM 860 O O . LEU A 1 108 ? 14.119 7.035 -12.276 1.00 95.31 108 LEU A O 1
ATOM 864 N N . ALA A 1 109 ? 13.405 7.614 -10.223 1.00 94.75 109 ALA A N 1
ATOM 865 C CA . ALA A 1 109 ? 13.742 9.024 -10.288 1.00 94.75 109 ALA A CA 1
ATOM 866 C C . ALA A 1 109 ? 14.687 9.385 -9.140 1.00 94.75 109 ALA A C 1
ATOM 868 O O . ALA A 1 109 ? 14.574 8.866 -8.033 1.00 94.75 109 ALA A O 1
ATOM 869 N N . GLY A 1 110 ? 15.632 10.275 -9.420 1.00 93.81 110 GLY A N 1
ATOM 870 C CA . GLY A 1 110 ? 16.567 10.799 -8.436 1.00 93.81 110 GLY A CA 1
ATOM 871 C C . GLY A 1 110 ? 17.869 11.255 -9.081 1.00 93.81 110 GLY A C 1
ATOM 872 O O . GLY A 1 110 ? 18.070 11.111 -10.288 1.00 93.81 110 GLY A O 1
ATOM 873 N N . ASP A 1 111 ? 18.749 11.816 -8.261 1.00 93.88 111 ASP A N 1
ATOM 874 C CA . ASP A 1 111 ? 20.011 12.404 -8.697 1.00 93.88 111 ASP A CA 1
ATOM 875 C C . ASP A 1 111 ? 21.190 11.732 -7.986 1.00 93.88 111 ASP A C 1
ATOM 877 O O . ASP A 1 111 ? 21.342 11.817 -6.767 1.00 93.88 111 ASP A O 1
ATOM 881 N N . ILE A 1 112 ? 22.044 11.069 -8.766 1.00 90.75 112 ILE A N 1
ATOM 882 C CA . ILE A 1 112 ? 23.228 10.357 -8.267 1.00 90.75 112 ILE A CA 1
ATOM 883 C C . ILE A 1 112 ? 24.320 11.296 -7.733 1.00 90.75 112 ILE A C 1
ATOM 885 O O . ILE A 1 112 ? 25.237 10.831 -7.054 1.00 90.75 112 ILE A O 1
ATOM 889 N N . ALA A 1 113 ? 24.249 12.596 -8.045 1.00 92.81 113 ALA A N 1
ATOM 890 C CA . ALA A 1 113 ? 25.163 13.612 -7.532 1.00 92.81 113 ALA A CA 1
ATOM 891 C C . ALA A 1 113 ? 24.728 14.175 -6.165 1.00 92.81 113 ALA A C 1
ATOM 893 O O . ALA A 1 113 ? 25.497 14.905 -5.535 1.00 92.81 113 ALA A O 1
ATOM 894 N N . GLN A 1 114 ? 23.519 13.847 -5.695 1.00 91.62 114 GLN A N 1
ATOM 895 C CA . GLN A 1 114 ? 23.018 14.248 -4.378 1.00 91.62 114 GLN A CA 1
ATOM 896 C C . GLN A 1 114 ? 23.449 13.268 -3.272 1.00 91.62 114 GLN A C 1
ATOM 898 O O . GLN A 1 114 ? 24.387 12.484 -3.426 1.00 91.62 114 GLN A O 1
ATOM 903 N N . LEU A 1 115 ? 22.800 13.364 -2.103 1.00 85.81 115 LEU A N 1
ATOM 904 C CA . LEU A 1 115 ? 23.054 12.488 -0.960 1.00 85.81 115 LEU A CA 1
ATOM 905 C C . LEU A 1 115 ? 22.939 11.011 -1.359 1.00 85.81 115 LEU A C 1
ATOM 907 O O . LEU A 1 115 ? 22.151 10.639 -2.223 1.00 85.81 115 LEU A O 1
ATOM 911 N N . LYS A 1 116 ? 23.735 10.181 -0.688 1.00 86.50 116 LYS A N 1
ATOM 912 C CA . LYS A 1 116 ? 23.755 8.723 -0.840 1.00 86.50 116 LYS A CA 1
ATOM 913 C C . LYS A 1 116 ? 22.936 8.061 0.272 1.00 86.50 116 LYS A C 1
ATOM 915 O O . LYS A 1 116 ? 22.604 8.743 1.245 1.00 86.50 116 LYS A O 1
ATOM 920 N N . PRO A 1 117 ? 22.644 6.751 0.175 1.00 84.69 117 PRO A N 1
ATOM 921 C CA . PRO A 1 117 ? 21.931 6.048 1.227 1.00 84.69 117 PRO A CA 1
ATOM 922 C C . PRO A 1 117 ? 22.705 6.120 2.542 1.00 84.69 117 PRO A C 1
ATOM 924 O O . PRO A 1 117 ? 23.906 5.841 2.588 1.00 84.69 117 PRO A O 1
ATOM 927 N N . THR A 1 118 ? 22.013 6.489 3.615 1.00 79.94 118 THR A N 1
ATOM 928 C CA . THR A 1 118 ? 22.594 6.509 4.958 1.00 79.94 118 THR A CA 1
ATOM 929 C C . THR A 1 118 ? 22.597 5.089 5.514 1.00 79.94 118 THR A C 1
ATOM 931 O O . THR A 1 118 ? 21.546 4.557 5.870 1.00 79.94 118 THR A O 1
ATOM 934 N N . VAL A 1 119 ? 23.779 4.481 5.602 1.00 74.44 119 VAL A N 1
ATOM 935 C CA . VAL A 1 119 ? 24.003 3.231 6.340 1.00 74.44 119 VAL A CA 1
ATOM 936 C C . VAL A 1 119 ? 24.586 3.619 7.697 1.00 74.44 119 VAL A C 1
ATOM 938 O O . VAL A 1 119 ? 25.671 4.197 7.738 1.00 74.44 119 VAL A O 1
ATOM 941 N N . ILE A 1 120 ? 23.841 3.375 8.778 1.00 57.59 120 ILE A N 1
ATOM 942 C CA . ILE A 1 120 ? 24.327 3.520 10.162 1.00 57.59 120 ILE A CA 1
ATOM 943 C C . ILE A 1 120 ? 24.763 2.148 10.659 1.00 57.59 120 ILE A C 1
ATOM 945 O O . ILE A 1 120 ? 23.981 1.193 10.444 1.00 57.59 120 ILE A O 1
#

=== Feature glossary ===
Key to the feature types in this record:

— What the protein is —

Primary structure: the covalent order of the twenty standard amino acids along the backbone. Two proteins with the same sequence will (almost always) fold to the same structure; two with 30% identity often share a fold but not the details.

Database cross-references. InterPro integrates a dozen domain/family signature databases into unified entries with residue-range hits. GO terms attach function/process/location labels with evidence codes. CATH codes position the fold in a four-level structural taxonomy. Organism is the NCBI-taxonomy species name.

— Where its atoms are —

The mmCIF block holds the 3D Cartesian coordinates of each backbone atom (N, Cα, C, O) in ångströms. mmCIF is the PDB's canonical archive format — a tagged-loop text representation of the atomic model.

Six rendered views show the 3D structure from the faces of a cube — i.e. along ±x, ±y, ±z. Rendering representation is drawn randomly per protein from cartoon (secondary-structure ribbons), sticks (backbone bonds), or molecular surface; coloring is either N→C rainbow (blue at the N-terminus through red at the C-terminus) or one color per chain.

— Loca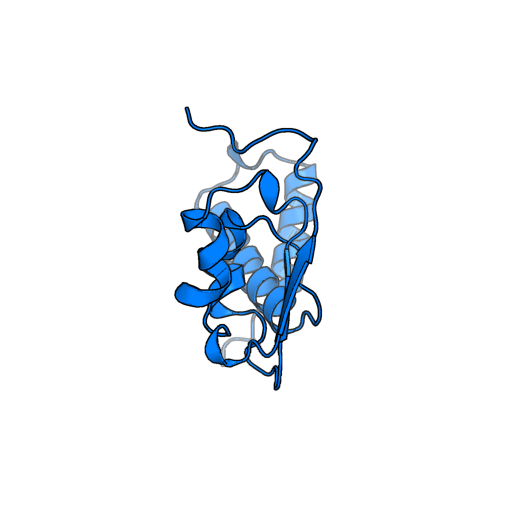l backbone conformation —

DSSP 8-state secondary structure assigns each residue one of H (α-helix), G (3₁₀-helix), I (π-helix), E (extended β-strand), B (isolated β-bridge), T (hydrogen-bonded turn), S (bend), or '-' (coil). The assignment is computed from backbone hydrogen-bond geometry via the Kabsch–Sander algorithm.

P-SEA three-state annotation labels each residue as helix, strand, or coil based purely on the geometry of the Cα trace. It serves as a fallback when the full backbone (and thus DSSP) is unavailable.

The φ/ψ torsion pair specifies the backbone conformation at each residue. φ rotates about the N–Cα bond, ψ about the Cα–C bond. Steric clashes forbid most of the (φ, ψ) plane — the allowed re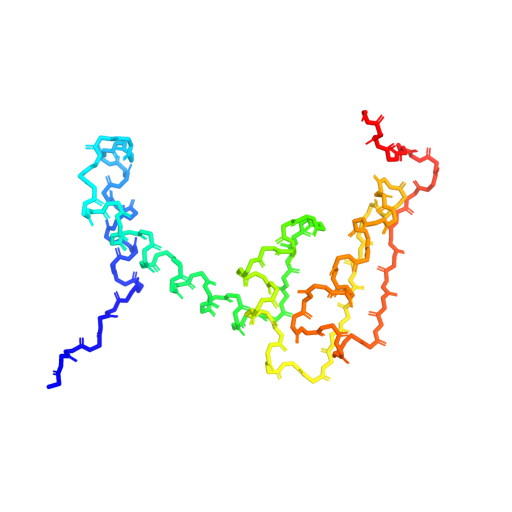gions (α-helix basin, β-sheet basin, left-handed helix) are the Ramachandran-allowed regions.

— Global shape and packing —

The geometric summary reports three shape descriptors. Rg (radius of gyration) measures how spread out the Cα atoms are about their centre of mass; compact globular proteins have small Rg, elongated or unfolded ones large. Cα contacts (<8 Å, |i−j|>4) count long-range residue pairs in spatial proximity — high for tightly packed folds, near zero for rods or random coil. The bounding-box extents give the protein's footprint along x, y, z in Å.

Accessible surface area quantifies burial. A residue with SASA near zero is packed into the hydrophobic core; one with SASA >100 Å² sits on the surface. Computed here via the Shrake–Rupley numerical algorithm with a 1.4 Å probe.

Plot images: a contact map (which residues are close in 3D, as an N×N binary image), a Ramachandran scatter (backbone torsion angles, revealing secondary-structure composition at a glance), and — for AlphaFold structures — a PAE heatmap (pairwise prediction confidence).

— Structural neighborhood —

The Foldseek 3Di string encodes local tertiary geometry as a 20-letter alphabet — one character per residue — derived from the relative positions of nearby Cα atoms. Unlike the amino-acid sequence, 3Di is a direct function of the 3D structure, so two proteins with the same fold have similar 3Di strings even at low sequence identity.

Nearest PDB neighbors are the top structural matches found by Foldseek when searching this structure against the entire Protein Data Bank. Each hit reports a TM-score (0 to 1; >0.5 almost always implies the same fold) and an E-value. These are *structural* homologs — they may share no detectable sequence similarity.

— Confidence and disorder —

For AlphaFold models, the B-factor field carries pLDDT — the model's own estimate of local accuracy on a 0–100 scale. Regions with pLDDT<50 should be treated as essentially unmodeled; they often correspond to intrinsically disordered segments.

B-factor (Debye–Waller factor) reflects atomic displacement in the crystal lattice. It is an experimental observable (units Å²), not a prediction; low values mean the atom is pinned down, high values mean it moves or is heterogeneous across the crystal.

Predicted aligned error is AlphaFold's pairwise confidence. Unlike pLDDT (per-residue), PAE is per-residue-pair and captures whether two parts of the structure are correctly placed relative to each other. Units are ångströms of expected positional error.